Protein AF-A0A9W6LA98-F1 (afdb_monomer_lite)

pLDDT: mean 94.74, std 7.58, range [64.5, 98.75]

Radius of gyration: 13.9 Å; chains: 1; bounding box: 30×18×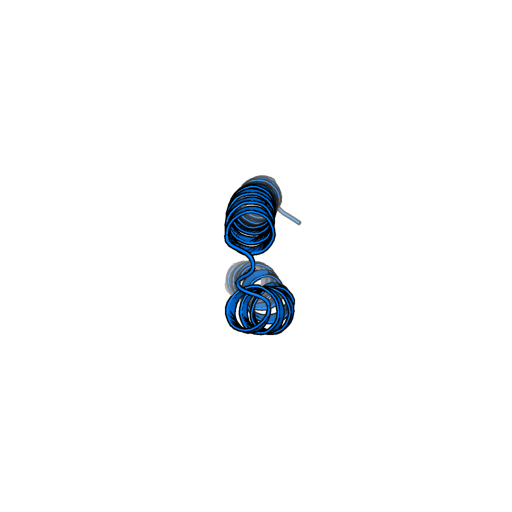35 Å

Foldseek 3Di:
DDPVLVVVLVVLVVVLVVQLVVCVVVVNVVSNVVSVVCSVVVNVVSVVVVVVVVVVD

Secondary structure (DSSP, 8-state):
--HHHHHHHHHHHHHHHHHHHHHHHTT-HHHHHHHHHHHHHHHHHHHHHHHHHHHH-

Sequence (57 aa):
MSERVRARLRLLHDEYVSAVNSAVEEGREDLVERLVADYPDAALRIMAEHDEVRRAA

Structure (mmCIF, N/CA/C/O backbone):
data_AF-A0A9W6LA98-F1
#
_entry.id   AF-A0A9W6LA98-F1
#
loop_
_atom_site.group_PDB
_atom_site.id
_atom_site.type_symbol
_atom_site.label_atom_id
_atom_site.label_alt_id
_atom_site.label_comp_id
_atom_site.label_asym_id
_atom_site.label_entity_id
_atom_site.label_seq_id
_atom_site.pdbx_PDB_ins_code
_atom_site.Cartn_x
_atom_site.Cartn_y
_atom_site.Cartn_z
_atom_site.occupancy
_atom_site.B_iso_or_equiv
_atom_site.auth_seq_id
_atom_site.auth_comp_id
_atom_site.auth_asym_id
_atom_site.auth_atom_id
_atom_site.pdbx_PDB_model_num
ATOM 1 N N . MET A 1 1 ? 20.561 -5.086 -7.249 1.00 74.31 1 MET A N 1
ATOM 2 C CA . MET A 1 1 ? 19.368 -4.213 -7.215 1.00 74.31 1 MET A CA 1
ATOM 3 C C . MET A 1 1 ? 19.744 -2.840 -7.7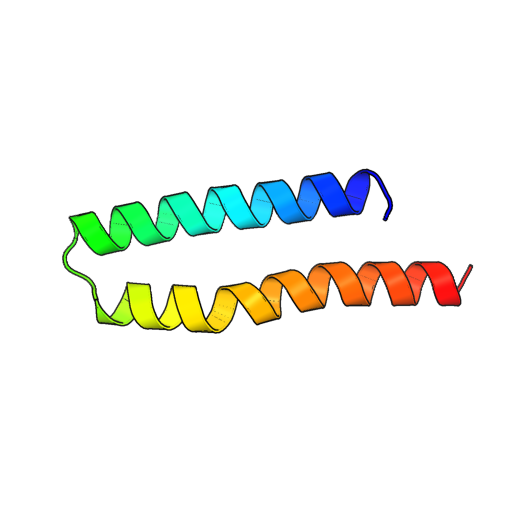56 1.00 74.31 1 MET A C 1
ATOM 5 O O . MET A 1 1 ? 20.710 -2.270 -7.249 1.00 74.31 1 MET A O 1
ATOM 9 N N . SER A 1 2 ? 19.054 -2.333 -8.778 1.00 91.00 2 SER A N 1
ATOM 10 C CA . SER A 1 2 ? 19.310 -0.989 -9.322 1.00 91.00 2 SER A CA 1
ATOM 11 C C . SER A 1 2 ? 18.814 0.126 -8.387 1.00 91.00 2 SER A C 1
ATOM 13 O O . SER A 1 2 ? 17.957 -0.107 -7.530 1.00 91.00 2 SER A O 1
ATOM 15 N N . GLU A 1 3 ? 19.339 1.348 -8.543 1.00 94.56 3 GLU A N 1
ATOM 16 C CA . GLU A 1 3 ? 18.902 2.504 -7.739 1.00 94.56 3 GLU A CA 1
ATOM 17 C C . GLU A 1 3 ? 17.426 2.842 -7.978 1.00 94.56 3 GLU A C 1
ATOM 19 O O . GLU A 1 3 ? 16.693 3.129 -7.038 1.00 94.56 3 GLU A O 1
ATOM 24 N N . ARG A 1 4 ? 16.956 2.689 -9.222 1.00 93.88 4 ARG A N 1
ATOM 25 C CA . ARG A 1 4 ? 15.544 2.863 -9.585 1.00 93.88 4 ARG A CA 1
ATOM 26 C C . ARG A 1 4 ? 14.624 1.943 -8.781 1.00 93.88 4 ARG A C 1
ATOM 28 O O . ARG A 1 4 ? 13.568 2.376 -8.333 1.00 93.88 4 ARG A O 1
ATOM 35 N N . VAL A 1 5 ? 15.017 0.685 -8.590 1.00 95.19 5 VAL A N 1
ATOM 36 C CA . VAL A 1 5 ? 14.218 -0.273 -7.813 1.00 95.19 5 VAL A CA 1
ATOM 37 C C . VAL A 1 5 ? 14.220 0.077 -6.337 1.00 95.19 5 VAL A C 1
ATOM 39 O O . VAL A 1 5 ? 13.166 0.051 -5.714 1.00 95.19 5 VAL A O 1
ATOM 42 N N . ARG A 1 6 ? 15.375 0.471 -5.784 1.00 97.25 6 ARG A N 1
ATOM 43 C CA . ARG A 1 6 ? 15.449 0.948 -4.396 1.00 97.25 6 ARG A CA 1
ATOM 44 C C . ARG A 1 6 ? 14.548 2.159 -4.165 1.00 97.25 6 ARG A C 1
ATOM 46 O O . ARG A 1 6 ? 13.826 2.178 -3.176 1.00 97.25 6 ARG A O 1
ATOM 53 N N . ALA A 1 7 ? 14.555 3.132 -5.075 1.00 97.56 7 ALA A N 1
ATOM 54 C CA . ALA A 1 7 ? 13.683 4.300 -4.990 1.00 97.56 7 ALA A CA 1
ATOM 55 C C . ALA A 1 7 ? 12.196 3.913 -5.032 1.00 97.56 7 ALA A C 1
ATOM 57 O O . ALA A 1 7 ? 11.406 4.410 -4.237 1.00 97.56 7 ALA A O 1
ATOM 58 N N . ARG A 1 8 ? 11.822 2.976 -5.909 1.00 97.88 8 ARG A N 1
ATOM 59 C CA . ARG A 1 8 ? 10.433 2.522 -6.055 1.00 97.88 8 ARG A CA 1
ATOM 60 C C . ARG A 1 8 ? 9.945 1.711 -4.849 1.00 97.88 8 ARG A C 1
ATOM 62 O O . ARG A 1 8 ? 8.805 1.875 -4.441 1.00 97.88 8 ARG A O 1
ATOM 69 N N . LEU A 1 9 ? 10.813 0.894 -4.246 1.00 98.31 9 LEU A N 1
ATOM 70 C CA . LEU A 1 9 ? 10.506 0.178 -3.002 1.00 98.31 9 LEU A CA 1
ATOM 71 C C . LEU A 1 9 ? 10.373 1.126 -1.802 1.00 98.31 9 LEU A C 1
ATOM 73 O O . LEU A 1 9 ? 9.509 0.907 -0.960 1.00 98.31 9 LEU A O 1
ATOM 77 N N . ARG A 1 10 ? 11.199 2.180 -1.726 1.00 98.44 10 ARG A N 1
ATOM 78 C CA . ARG A 1 10 ? 11.059 3.223 -0.695 1.00 98.44 10 ARG A CA 1
ATOM 79 C C . ARG A 1 10 ? 9.728 3.953 -0.825 1.00 98.44 10 ARG A C 1
ATOM 81 O O . ARG A 1 10 ? 9.002 4.021 0.151 1.00 98.44 10 ARG A O 1
ATOM 88 N N . LEU A 1 11 ? 9.378 4.390 -2.035 1.00 98.50 11 LEU A N 1
ATOM 89 C CA . LEU A 1 11 ? 8.092 5.042 -2.284 1.00 98.50 11 LEU A CA 1
ATOM 90 C C . LEU A 1 11 ? 6.910 4.145 -1.885 1.00 98.50 11 LEU A C 1
ATOM 92 O O . LEU A 1 11 ? 6.028 4.595 -1.164 1.00 98.50 11 LEU A O 1
ATOM 96 N N . LEU A 1 12 ? 6.933 2.863 -2.277 1.00 98.62 12 LEU A N 1
ATOM 97 C CA . LEU A 1 12 ? 5.907 1.896 -1.869 1.00 98.62 12 LEU A CA 1
ATOM 98 C C . LEU A 1 12 ? 5.803 1.785 -0.338 1.00 98.62 12 LEU A C 1
ATOM 100 O O . LEU A 1 12 ? 4.706 1.666 0.200 1.00 98.62 12 LEU A O 1
ATOM 104 N N . HIS A 1 13 ? 6.936 1.788 0.369 1.00 98.56 13 HIS A N 1
ATOM 105 C CA . HIS A 1 13 ? 6.951 1.732 1.829 1.00 98.56 13 HIS A CA 1
ATOM 106 C C . HIS A 1 13 ? 6.361 2.997 2.462 1.00 98.56 13 HIS A C 1
ATOM 108 O O . HIS A 1 13 ? 5.546 2.884 3.374 1.00 98.56 13 HIS A O 1
ATOM 114 N N . ASP A 1 14 ? 6.726 4.174 1.959 1.00 98.75 14 ASP A N 1
ATOM 115 C CA . ASP A 1 14 ? 6.225 5.451 2.470 1.00 98.75 14 ASP A CA 1
ATOM 116 C C . ASP A 1 14 ? 4.699 5.563 2.278 1.00 98.75 14 ASP A C 1
ATOM 118 O O . ASP A 1 14 ? 3.976 5.939 3.203 1.00 98.75 14 ASP A O 1
ATOM 122 N N . GLU A 1 15 ? 4.191 5.154 1.110 1.00 98.62 15 GLU A N 1
ATOM 123 C CA . GLU A 1 15 ? 2.753 5.091 0.816 1.00 98.62 15 GLU A CA 1
ATOM 124 C C . GLU A 1 15 ? 2.021 4.096 1.728 1.00 98.62 15 GLU A C 1
ATOM 126 O O . GLU A 1 15 ? 0.978 4.428 2.295 1.00 98.62 15 GLU A O 1
ATOM 131 N N . TYR A 1 16 ? 2.583 2.897 1.920 1.00 98.62 16 TYR A N 1
ATOM 132 C CA . TYR A 1 16 ? 2.032 1.885 2.823 1.00 98.62 16 TYR A CA 1
ATOM 133 C C . TYR A 1 16 ? 1.932 2.395 4.265 1.00 98.62 16 TYR A C 1
ATOM 135 O O . TYR A 1 16 ? 0.873 2.280 4.881 1.00 98.62 16 TYR A O 1
ATOM 143 N N . VAL A 1 17 ? 3.001 2.996 4.799 1.00 98.69 17 VAL A N 1
ATOM 144 C CA . VAL A 1 17 ? 3.017 3.533 6.168 1.00 98.69 17 VAL A CA 1
ATOM 145 C C . VAL A 1 17 ? 1.984 4.644 6.320 1.00 98.69 17 VAL A C 1
ATOM 147 O O . VAL A 1 17 ? 1.225 4.637 7.288 1.00 98.69 17 VAL A O 1
ATOM 150 N N . SER A 1 18 ? 1.915 5.566 5.356 1.00 98.69 18 SER A N 1
ATOM 151 C CA . SER A 1 18 ? 0.903 6.623 5.36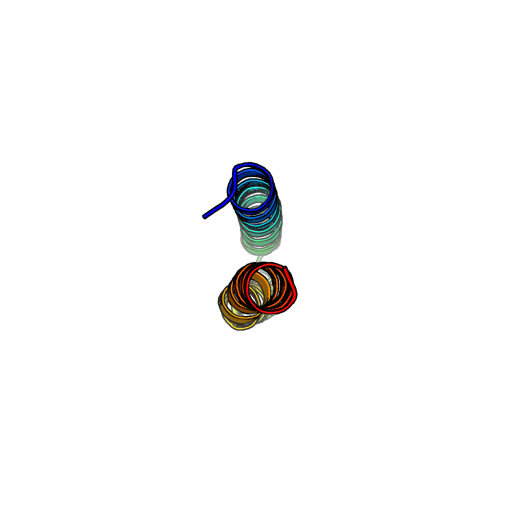6 1.00 98.69 18 SER A CA 1
ATOM 152 C C . SER A 1 18 ? -0.514 6.043 5.395 1.00 98.69 18 SER A C 1
ATOM 154 O O . SER A 1 18 ? -1.325 6.471 6.211 1.00 98.69 18 SER A O 1
ATOM 156 N N . ALA A 1 19 ? -0.811 5.060 4.542 1.00 98.62 19 ALA A N 1
ATOM 157 C CA . ALA A 1 19 ? -2.137 4.452 4.451 1.00 98.62 19 ALA A CA 1
ATOM 158 C C . ALA A 1 19 ? -2.516 3.657 5.711 1.00 98.62 19 ALA A C 1
ATOM 160 O O . ALA A 1 19 ? -3.650 3.757 6.176 1.00 98.62 19 ALA A O 1
ATOM 161 N N . VAL A 1 20 ? -1.577 2.896 6.285 1.00 98.69 20 VAL A N 1
ATOM 162 C CA . VAL A 1 20 ? -1.803 2.157 7.536 1.00 98.69 20 VAL A CA 1
ATOM 163 C C . VAL A 1 20 ? -2.046 3.116 8.692 1.00 98.69 20 VAL A C 1
ATOM 165 O O . VAL A 1 20 ? -2.991 2.907 9.445 1.00 98.69 20 VAL A O 1
ATOM 168 N N . ASN A 1 21 ? -1.251 4.181 8.818 1.00 98.69 21 ASN A N 1
ATOM 169 C CA . ASN A 1 21 ? -1.437 5.161 9.887 1.00 98.69 21 ASN A CA 1
ATOM 170 C C . ASN A 1 21 ? -2.818 5.816 9.805 1.00 98.69 21 ASN A C 1
ATOM 172 O O . ASN A 1 21 ? -3.530 5.834 10.805 1.00 98.69 21 ASN A O 1
ATOM 176 N N . SER A 1 22 ? -3.241 6.261 8.618 1.00 98.69 22 SER A N 1
ATOM 177 C CA . SER A 1 22 ? -4.590 6.806 8.431 1.00 98.69 22 SER A CA 1
ATOM 178 C C . SER A 1 22 ? -5.680 5.778 8.751 1.00 98.69 22 SER A C 1
ATOM 180 O O . SER A 1 22 ? -6.637 6.096 9.447 1.00 98.69 22 SER A O 1
ATOM 182 N N . ALA A 1 23 ? -5.525 4.523 8.318 1.00 98.44 23 ALA A N 1
ATOM 183 C CA . ALA A 1 23 ? -6.490 3.468 8.622 1.00 98.44 23 ALA A CA 1
ATOM 184 C C . ALA A 1 23 ? -6.588 3.174 10.131 1.00 98.44 23 ALA A C 1
ATOM 186 O O . ALA A 1 23 ? -7.686 2.964 10.645 1.00 98.44 23 ALA A O 1
ATOM 187 N N . VAL A 1 24 ? -5.461 3.189 10.849 1.00 98.62 24 VAL A N 1
ATOM 188 C CA . VAL A 1 24 ? -5.418 3.033 12.310 1.00 98.62 24 VAL A CA 1
ATOM 189 C C . VAL A 1 24 ? -6.093 4.217 13.003 1.00 98.62 24 VAL A C 1
ATOM 191 O O . VAL A 1 24 ? -6.912 4.003 13.894 1.00 98.62 24 VAL A O 1
ATOM 194 N N . GLU A 1 25 ? -5.800 5.450 12.582 1.00 98.56 25 GLU A N 1
ATOM 195 C CA . GLU A 1 25 ? -6.437 6.665 13.113 1.00 98.56 25 GLU A CA 1
ATOM 196 C C . GLU A 1 25 ? -7.962 6.660 12.906 1.00 98.56 25 GLU A C 1
ATOM 198 O O . GLU A 1 25 ? -8.710 7.101 13.778 1.00 98.56 25 GLU A O 1
ATOM 203 N N . GLU A 1 26 ? -8.433 6.107 11.787 1.00 98.38 26 GLU A N 1
ATOM 204 C CA . GLU A 1 26 ? -9.857 5.960 11.463 1.00 98.38 26 GLU A CA 1
ATOM 205 C C . GLU A 1 26 ? -10.521 4.719 12.097 1.00 98.38 26 GLU A C 1
ATOM 207 O O . GLU A 1 26 ? -11.724 4.512 11.920 1.00 98.38 26 GLU A O 1
ATOM 212 N N . GLY A 1 27 ? -9.774 3.870 12.815 1.00 98.38 27 GLY A N 1
ATOM 213 C CA . GLY A 1 27 ? -10.293 2.620 13.391 1.00 98.38 27 GLY A CA 1
ATOM 214 C C . GLY A 1 27 ? -10.712 1.578 12.344 1.00 98.38 27 GLY A C 1
ATOM 215 O O . GLY A 1 27 ? -11.583 0.745 12.592 1.00 98.38 27 GLY A O 1
ATOM 216 N N . ARG A 1 28 ? -10.123 1.633 11.147 1.00 98.38 28 ARG A N 1
ATOM 217 C CA . ARG A 1 28 ? -10.423 0.776 9.993 1.00 98.38 28 ARG A CA 1
ATOM 218 C C . ARG A 1 28 ? -9.533 -0.462 9.975 1.00 98.38 28 ARG A C 1
ATOM 220 O O . ARG A 1 28 ? -8.680 -0.620 9.102 1.00 98.38 28 ARG A O 1
ATOM 227 N N . GLU A 1 29 ? -9.737 -1.351 10.943 1.00 98.25 29 GLU A N 1
ATOM 228 C CA . GLU A 1 29 ? -8.975 -2.605 11.065 1.00 98.25 29 GLU A CA 1
ATOM 229 C C . GLU A 1 29 ? -9.080 -3.472 9.795 1.00 98.25 29 GLU A C 1
ATOM 231 O O . GLU A 1 29 ? -8.075 -4.013 9.337 1.00 98.25 29 GLU A O 1
ATOM 236 N N . ASP A 1 30 ? -10.250 -3.490 9.143 1.00 98.44 30 ASP A N 1
ATOM 237 C CA . ASP A 1 30 ? -10.482 -4.163 7.854 1.00 98.44 30 ASP A CA 1
ATOM 238 C C . ASP A 1 30 ? -9.541 -3.664 6.747 1.00 98.44 30 ASP A C 1
ATOM 240 O O . ASP A 1 30 ? -9.059 -4.422 5.903 1.00 98.44 30 ASP A O 1
ATOM 244 N N . LEU A 1 31 ? -9.277 -2.358 6.733 1.00 98.31 31 LEU A N 1
ATOM 245 C CA . LEU A 1 31 ? -8.387 -1.743 5.764 1.00 98.31 31 LEU A CA 1
ATOM 246 C C . LEU A 1 31 ? -6.926 -2.052 6.095 1.00 98.31 31 LEU A C 1
ATOM 248 O O . LEU A 1 31 ? -6.172 -2.362 5.1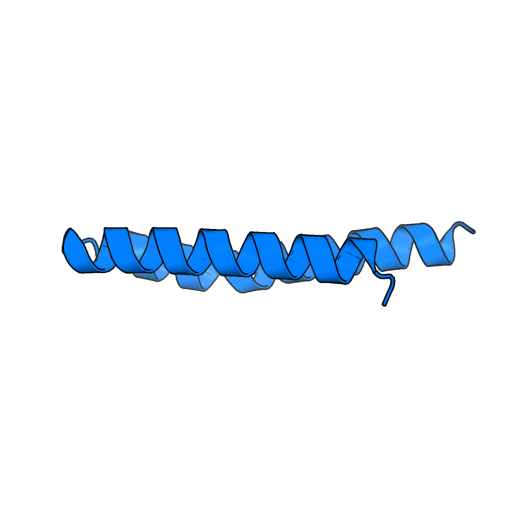74 1.00 98.31 31 LEU A O 1
ATOM 252 N N . VAL A 1 32 ? -6.541 -2.016 7.374 1.00 98.62 32 VAL A N 1
ATOM 253 C CA . VAL A 1 32 ? -5.190 -2.393 7.820 1.00 98.62 32 VAL A CA 1
ATOM 254 C C . VAL A 1 32 ? -4.872 -3.831 7.416 1.00 98.62 32 VAL A C 1
ATOM 256 O O . VAL A 1 32 ? -3.821 -4.069 6.825 1.00 98.62 32 VAL A O 1
ATOM 259 N N . GLU A 1 33 ? -5.786 -4.776 7.652 1.00 98.50 33 GLU A N 1
ATOM 260 C CA . GLU A 1 33 ? -5.606 -6.181 7.265 1.00 98.50 33 GLU A CA 1
ATOM 261 C C . GLU A 1 33 ? -5.338 -6.338 5.764 1.00 98.50 33 GLU A C 1
ATOM 263 O O . GLU A 1 33 ? -4.398 -7.031 5.368 1.00 98.50 33 GLU A O 1
ATOM 268 N N . ARG A 1 34 ? -6.111 -5.648 4.916 1.00 98.44 34 ARG A N 1
ATOM 269 C CA . ARG A 1 34 ? -5.889 -5.674 3.461 1.00 98.44 34 ARG A CA 1
ATOM 270 C C . ARG A 1 34 ? -4.554 -5.053 3.066 1.00 98.44 34 ARG A C 1
ATOM 272 O O . ARG A 1 34 ? -3.835 -5.636 2.266 1.00 98.44 34 ARG A O 1
ATOM 279 N N . LEU A 1 35 ? -4.200 -3.899 3.634 1.00 98.56 35 LEU A N 1
ATOM 280 C CA . LEU A 1 35 ? -2.928 -3.229 3.337 1.00 98.56 35 LEU A CA 1
ATOM 281 C C . LEU A 1 35 ? -1.730 -4.120 3.693 1.00 98.56 35 LEU A C 1
ATOM 283 O O . LEU A 1 35 ? -0.776 -4.206 2.920 1.00 98.56 35 LEU A O 1
ATOM 287 N N . VAL A 1 36 ? -1.794 -4.808 4.836 1.00 98.38 36 VAL A N 1
ATOM 288 C CA . VAL A 1 36 ? -0.772 -5.772 5.270 1.00 98.38 36 VAL A CA 1
ATOM 289 C C . VAL A 1 36 ? -0.696 -6.968 4.320 1.00 98.38 36 VAL A C 1
ATOM 291 O O . VAL A 1 36 ? 0.407 -7.410 3.999 1.00 98.38 36 VAL A O 1
ATOM 294 N N . ALA A 1 37 ? -1.839 -7.480 3.856 1.00 98.38 37 ALA A N 1
ATOM 295 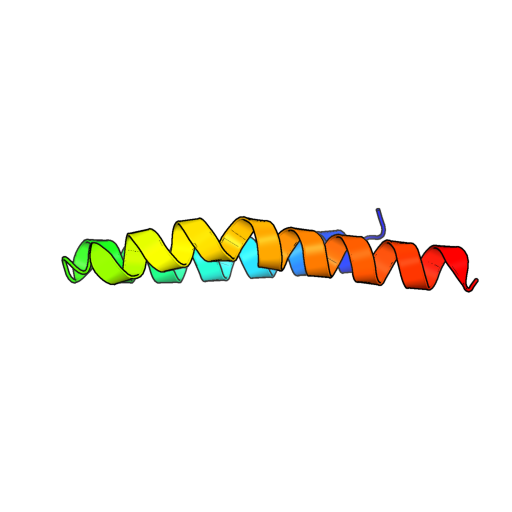C CA . ALA A 1 37 ? -1.884 -8.596 2.915 1.00 98.38 37 ALA A CA 1
ATOM 296 C C . ALA A 1 37 ? -1.315 -8.227 1.532 1.00 98.38 37 ALA A C 1
ATOM 298 O O . ALA A 1 37 ? -0.580 -9.017 0.943 1.00 98.38 37 ALA A O 1
ATOM 299 N N . ASP A 1 38 ? -1.599 -7.020 1.038 1.00 98.25 38 ASP A N 1
ATOM 300 C CA . ASP A 1 38 ? -1.238 -6.594 -0.320 1.00 98.25 38 ASP A CA 1
ATOM 301 C C . ASP A 1 38 ? 0.217 -6.105 -0.448 1.00 98.25 38 ASP A C 1
ATOM 303 O O . ASP A 1 38 ? 0.822 -6.185 -1.526 1.00 98.25 38 ASP A O 1
ATOM 307 N N . TYR A 1 39 ? 0.799 -5.577 0.634 1.00 98.44 39 TYR A N 1
ATOM 308 C CA . TYR A 1 39 ? 2.125 -4.950 0.612 1.00 98.44 39 TYR A CA 1
ATOM 309 C C . TYR A 1 39 ? 3.261 -5.883 0.137 1.00 98.44 39 TYR A C 1
ATOM 311 O O . TYR A 1 39 ? 4.038 -5.465 -0.735 1.00 98.44 39 TYR A O 1
ATOM 319 N N . PRO A 1 40 ? 3.377 -7.141 0.617 1.00 98.25 40 PRO A N 1
ATOM 320 C CA . PRO A 1 40 ? 4.401 -8.069 0.141 1.00 98.25 40 PRO A CA 1
ATOM 321 C C . PRO A 1 40 ? 4.297 -8.343 -1.362 1.00 98.25 40 PRO A C 1
ATOM 323 O O . PRO A 1 40 ? 5.312 -8.324 -2.061 1.00 98.25 40 PRO A O 1
ATOM 326 N N . ASP A 1 41 ? 3.082 -8.524 -1.881 1.00 98.31 41 ASP A N 1
ATOM 327 C CA . ASP A 1 41 ? 2.848 -8.796 -3.302 1.00 98.31 41 ASP A CA 1
ATOM 328 C C . ASP A 1 41 ? 3.183 -7.588 -4.179 1.00 98.31 41 ASP A C 1
ATOM 330 O O . ASP A 1 41 ? 3.703 -7.737 -5.289 1.00 98.31 41 ASP A O 1
ATOM 334 N N . ALA A 1 42 ? 2.908 -6.375 -3.697 1.00 98.12 42 ALA A N 1
ATOM 335 C CA . ALA A 1 42 ? 3.311 -5.149 -4.375 1.00 98.12 42 ALA A CA 1
ATOM 336 C C . ALA A 1 42 ? 4.845 -5.005 -4.427 1.00 98.12 42 ALA A C 1
ATOM 338 O O . ALA A 1 42 ? 5.402 -4.673 -5.477 1.00 98.12 42 ALA A O 1
ATOM 339 N N . ALA A 1 43 ? 5.543 -5.315 -3.330 1.00 98.06 43 ALA A N 1
ATOM 340 C CA . ALA A 1 43 ? 7.004 -5.295 -3.284 1.00 98.06 43 ALA A CA 1
ATOM 341 C C . ALA A 1 43 ? 7.622 -6.367 -4.202 1.00 98.06 43 ALA A C 1
ATOM 343 O O . ALA A 1 43 ? 8.560 -6.077 -4.951 1.00 98.06 43 ALA A O 1
ATOM 344 N N . LEU A 1 44 ? 7.062 -7.582 -4.202 1.00 97.62 44 LEU A N 1
ATOM 345 C CA . LEU A 1 44 ? 7.491 -8.674 -5.077 1.00 97.62 44 LEU A CA 1
ATOM 346 C C . LEU A 1 44 ? 7.331 -8.316 -6.554 1.00 97.62 44 LEU A C 1
ATOM 348 O O . LEU A 1 44 ? 8.255 -8.562 -7.327 1.00 97.62 44 LEU A O 1
ATOM 352 N N . ARG A 1 45 ? 6.220 -7.680 -6.950 1.00 97.31 45 ARG A N 1
ATOM 353 C CA . ARG A 1 45 ? 6.021 -7.198 -8.328 1.00 97.31 45 ARG A CA 1
ATOM 354 C C . ARG A 1 45 ? 7.134 -6.248 -8.772 1.00 97.31 45 ARG A C 1
ATOM 356 O O . ARG A 1 45 ? 7.713 -6.445 -9.835 1.00 97.31 45 ARG A O 1
ATOM 363 N N . ILE A 1 46 ? 7.517 -5.285 -7.930 1.00 96.69 46 ILE A N 1
ATOM 364 C CA . ILE A 1 46 ? 8.617 -4.352 -8.237 1.00 96.69 46 ILE A CA 1
ATOM 365 C C . ILE A 1 46 ? 9.950 -5.094 -8.431 1.00 96.69 46 ILE A C 1
ATOM 367 O O . ILE A 1 46 ? 10.740 -4.743 -9.313 1.00 96.69 46 ILE A O 1
ATOM 371 N N . MET A 1 47 ? 10.219 -6.108 -7.607 1.00 95.75 47 MET A N 1
ATOM 372 C CA . MET A 1 47 ? 11.443 -6.908 -7.705 1.00 95.75 47 MET A CA 1
ATOM 373 C C . MET A 1 47 ? 11.442 -7.818 -8.941 1.00 95.75 47 MET A C 1
ATOM 375 O O . MET A 1 47 ? 12.462 -7.912 -9.623 1.00 95.75 47 MET A O 1
ATOM 379 N N . ALA A 1 48 ? 10.305 -8.437 -9.260 1.00 95.12 48 ALA A N 1
ATOM 380 C CA . ALA A 1 48 ? 10.141 -9.291 -10.432 1.00 95.12 48 ALA A CA 1
ATOM 381 C C . ALA A 1 48 ? 10.328 -8.503 -11.737 1.00 95.12 48 ALA A C 1
ATOM 383 O O . ALA A 1 48 ? 11.126 -8.910 -12.579 1.00 95.12 48 ALA A O 1
ATOM 384 N N . GLU A 1 49 ? 9.705 -7.326 -11.859 1.00 92.88 49 GLU A N 1
ATOM 385 C CA . GLU A 1 49 ? 9.866 -6.440 -13.022 1.00 92.88 49 GLU A CA 1
ATOM 386 C C . GLU A 1 49 ? 11.342 -6.070 -13.271 1.00 92.88 49 GLU A C 1
ATOM 388 O O . GLU A 1 49 ? 11.802 -5.999 -14.410 1.00 92.88 49 GLU A O 1
ATOM 393 N N . HIS A 1 50 ? 12.124 -5.847 -12.210 1.00 89.94 50 HIS A N 1
ATOM 394 C CA . HIS A 1 50 ? 13.561 -5.593 -12.341 1.00 89.94 50 HIS A CA 1
ATOM 395 C C . HIS A 1 50 ? 14.335 -6.803 -12.855 1.00 89.94 50 HIS A C 1
ATOM 397 O O . HIS A 1 50 ? 15.251 -6.657 -13.669 1.00 89.94 50 HIS A O 1
ATOM 403 N N . ASP A 1 51 ? 14.006 -7.986 -12.350 1.00 86.62 51 ASP A N 1
ATOM 404 C CA . ASP A 1 51 ? 14.690 -9.212 -12.728 1.00 86.62 51 ASP A CA 1
ATOM 405 C C . ASP A 1 51 ? 14.358 -9.637 -14.158 1.00 86.62 51 ASP A C 1
ATOM 407 O O . ASP A 1 51 ? 15.243 -10.135 -14.854 1.00 86.62 51 ASP A O 1
ATOM 411 N N . GLU A 1 52 ? 13.139 -9.381 -14.628 1.00 86.38 52 GLU A N 1
ATOM 412 C CA . GLU A 1 52 ? 12.750 -9.544 -16.031 1.00 86.38 52 GLU A CA 1
ATOM 413 C C . GLU A 1 52 ? 13.561 -8.623 -16.948 1.00 86.38 52 GLU A C 1
ATOM 415 O O . GLU A 1 52 ? 14.169 -9.098 -17.908 1.00 86.38 52 GLU A O 1
ATOM 420 N N . VAL A 1 53 ? 13.674 -7.334 -16.603 1.00 76.81 53 VAL A N 1
ATOM 421 C CA . VAL A 1 53 ? 14.504 -6.375 -17.354 1.00 76.81 53 VAL A CA 1
ATOM 422 C C . VAL A 1 53 ? 15.970 -6.808 -17.381 1.00 76.81 53 VAL A C 1
ATOM 424 O O . VAL A 1 53 ? 16.612 -6.733 -18.423 1.00 76.81 53 VAL A O 1
ATOM 427 N N . ARG A 1 54 ? 16.510 -7.301 -16.259 1.00 80.19 54 ARG A N 1
ATOM 428 C CA . ARG A 1 54 ? 17.894 -7.794 -16.188 1.00 80.19 54 ARG A CA 1
ATOM 429 C C . ARG A 1 54 ? 18.116 -9.064 -17.014 1.00 80.19 54 ARG A C 1
ATOM 431 O O . ARG A 1 54 ? 19.226 -9.273 -17.480 1.00 80.19 54 ARG A O 1
ATOM 438 N N . ARG A 1 55 ? 17.116 -9.942 -17.139 1.00 78.19 55 ARG A N 1
ATOM 439 C CA . ARG A 1 55 ? 17.215 -11.177 -17.942 1.00 78.19 55 ARG A CA 1
ATOM 440 C C . ARG A 1 55 ? 17.094 -10.918 -19.444 1.00 78.19 55 ARG A C 1
ATOM 442 O O . ARG A 1 55 ? 17.572 -11.736 -20.220 1.00 78.19 55 ARG A O 1
ATOM 449 N N . ALA A 1 56 ? 16.433 -9.831 -19.835 1.00 74.12 56 ALA A N 1
ATOM 450 C CA . ALA A 1 56 ? 16.241 -9.439 -21.229 1.00 74.12 56 ALA A CA 1
ATOM 451 C C . ALA A 1 56 ? 17.374 -8.556 -21.798 1.00 74.12 56 ALA A C 1
ATOM 453 O O . ALA A 1 56 ? 17.357 -8.269 -22.995 1.00 74.12 56 ALA A O 1
ATOM 454 N N . ALA A 1 57 ? 18.315 -8.116 -20.956 1.00 6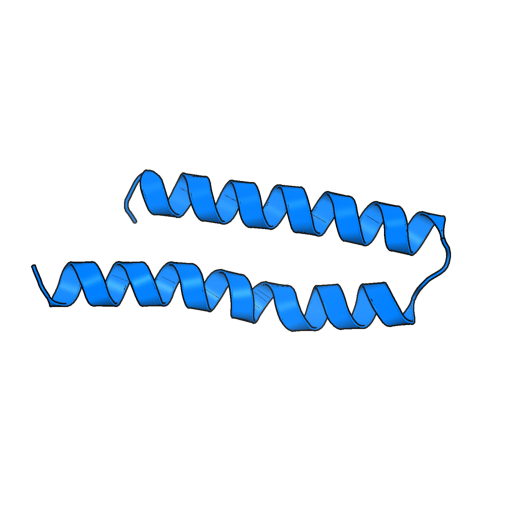4.50 57 ALA A N 1
ATOM 455 C CA . ALA A 1 57 ? 19.459 -7.265 -21.298 1.00 64.50 57 ALA A CA 1
ATOM 456 C C . ALA A 1 57 ? 20.768 -8.065 -21.319 1.00 64.50 57 ALA A C 1
ATOM 458 O O . ALA A 1 57 ? 21.625 -7.740 -22.169 1.00 64.50 57 ALA A O 1
#

Organism: NCBI:txid29401